Protein AF-A0A945SN79-F1 (afdb_monomer_lite)

Structure (mmCIF, N/CA/C/O backbone):
data_AF-A0A945SN79-F1
#
_entry.id   AF-A0A945SN79-F1
#
loop_
_atom_site.group_PDB
_atom_site.id
_atom_site.type_symbol
_atom_site.label_atom_id
_atom_site.label_alt_id
_atom_site.label_comp_id
_atom_site.label_asym_id
_atom_site.label_entity_id
_atom_site.label_seq_id
_atom_site.pdbx_PDB_ins_code
_atom_site.Cartn_x
_atom_site.Cartn_y
_atom_site.Cartn_z
_atom_site.occupancy
_atom_site.B_iso_or_equiv
_atom_site.auth_seq_id
_atom_site.auth_comp_id
_atom_site.auth_asym_id
_atom_site.auth_atom_id
_atom_site.pdbx_PDB_model_num
ATOM 1 N N . MET A 1 1 ? 4.228 -5.326 22.381 1.00 33.09 1 MET A N 1
ATOM 2 C CA . MET A 1 1 ? 5.558 -4.839 21.963 1.00 33.09 1 MET A CA 1
ATOM 3 C C . MET A 1 1 ? 5.417 -4.343 20.536 1.00 33.09 1 MET A C 1
ATOM 5 O O . MET A 1 1 ? 5.085 -5.150 19.683 1.00 33.09 1 MET A O 1
ATOM 9 N N . GLY A 1 2 ? 5.511 -3.034 20.296 1.00 46.69 2 GLY A N 1
ATOM 10 C CA . GLY A 1 2 ? 5.428 -2.488 18.938 1.00 46.69 2 GLY A CA 1
ATOM 11 C C . GLY A 1 2 ? 6.796 -2.569 18.275 1.00 46.69 2 GLY A C 1
ATOM 12 O O . GLY A 1 2 ? 7.772 -2.123 18.877 1.00 46.69 2 GLY A O 1
ATOM 13 N N . GLU A 1 3 ? 6.877 -3.155 17.082 1.00 56.56 3 GLU A N 1
ATOM 14 C CA . GLU A 1 3 ? 8.100 -3.134 16.279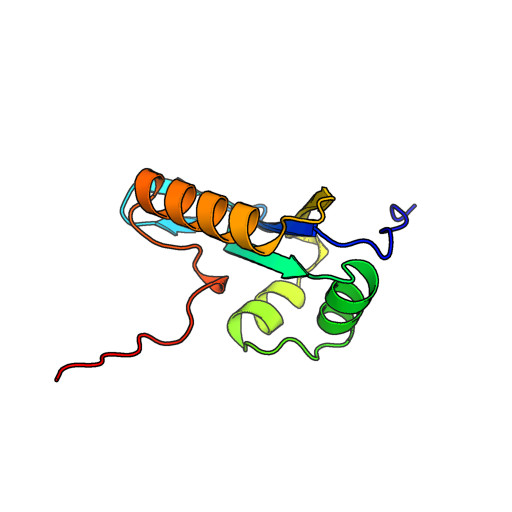 1.00 56.56 3 GLU A CA 1
ATOM 15 C C . GLU A 1 3 ? 8.566 -1.684 16.094 1.00 56.56 3 GLU A C 1
ATOM 17 O O . GLU A 1 3 ? 7.787 -0.791 15.742 1.00 56.56 3 GLU A O 1
ATOM 22 N N . ILE A 1 4 ? 9.840 -1.429 16.395 1.00 61.22 4 ILE A N 1
ATOM 23 C CA . ILE A 1 4 ? 10.436 -0.105 16.240 1.00 61.22 4 ILE A CA 1
ATOM 24 C C . ILE A 1 4 ? 10.581 0.138 14.742 1.00 61.22 4 ILE A C 1
ATOM 26 O O . ILE A 1 4 ? 11.471 -0.408 14.099 1.00 61.22 4 ILE A O 1
ATOM 30 N N . LEU A 1 5 ? 9.694 0.957 14.180 1.00 71.25 5 LEU A N 1
ATOM 31 C CA . LEU A 1 5 ? 9.792 1.326 12.778 1.00 71.25 5 LEU A CA 1
ATOM 32 C C . LEU A 1 5 ? 11.009 2.229 12.555 1.00 71.25 5 LEU A C 1
ATOM 34 O O . LEU A 1 5 ? 11.113 3.315 13.143 1.00 71.25 5 LEU A O 1
ATOM 38 N N . GLU A 1 6 ? 11.911 1.793 1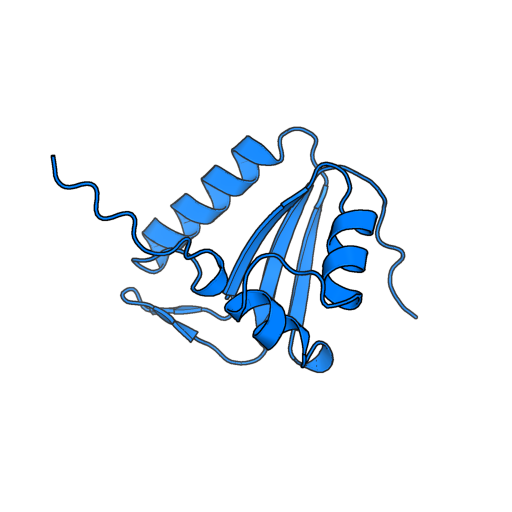1.683 1.00 79.12 6 GLU A N 1
ATOM 39 C CA . GLU A 1 6 ? 13.122 2.535 11.371 1.00 79.12 6 GLU A CA 1
ATOM 40 C C . GLU A 1 6 ? 12.786 3.824 10.608 1.00 79.1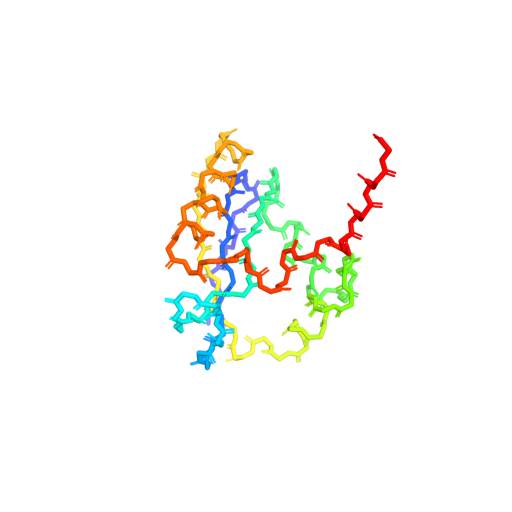2 6 GLU A C 1
ATOM 42 O O . GLU A 1 6 ? 11.840 3.908 9.813 1.00 79.12 6 GLU A O 1
ATOM 47 N N . SER A 1 7 ? 13.556 4.883 10.858 1.00 84.50 7 SER A N 1
ATOM 48 C CA . SER A 1 7 ? 13.413 6.141 10.124 1.00 84.50 7 SER A CA 1
ATOM 49 C C . SER A 1 7 ? 14.210 6.108 8.818 1.00 84.50 7 SER A C 1
ATOM 51 O O . SER A 1 7 ? 15.028 6.996 8.579 1.00 84.50 7 SER A O 1
ATOM 53 N N . SER A 1 8 ? 13.905 5.129 7.975 1.00 89.31 8 SER A N 1
ATOM 54 C CA . SER A 1 8 ? 14.604 4.864 6.716 1.00 89.31 8 SER A CA 1
ATOM 55 C C . SER A 1 8 ? 13.666 5.048 5.517 1.00 89.31 8 SER A C 1
ATOM 57 O O . SER A 1 8 ? 12.437 5.113 5.699 1.00 89.31 8 SER A O 1
ATOM 59 N N . PRO A 1 9 ? 14.214 5.244 4.307 1.00 92.31 9 PRO A N 1
ATOM 60 C CA . PRO A 1 9 ? 13.422 5.282 3.092 1.00 92.31 9 PRO A CA 1
ATOM 61 C C . PRO A 1 9 ? 12.860 3.894 2.773 1.00 92.31 9 PRO A C 1
ATOM 63 O O . PRO A 1 9 ? 13.441 2.862 3.112 1.00 92.31 9 PRO A O 1
ATOM 66 N N . GLY A 1 10 ? 11.684 3.868 2.157 1.00 94.06 10 GLY A N 1
ATOM 67 C CA . GLY A 1 10 ? 11.076 2.621 1.728 1.00 94.06 10 GLY A CA 1
ATOM 68 C C . GLY A 1 10 ? 9.654 2.770 1.220 1.00 94.06 10 GLY A C 1
ATOM 69 O O . GLY A 1 10 ? 9.063 3.858 1.210 1.00 94.06 10 GLY A O 1
ATOM 70 N N . VAL A 1 11 ? 9.114 1.632 0.805 1.00 94.56 11 VAL A N 1
ATOM 71 C CA . VAL A 1 11 ? 7.739 1.463 0.339 1.00 94.56 11 VAL A CA 1
ATOM 72 C C . VAL A 1 11 ? 6.975 0.663 1.377 1.00 94.56 11 VAL A C 1
ATOM 74 O O . VAL A 1 11 ? 7.531 -0.203 2.049 1.00 94.56 11 VAL A O 1
ATOM 77 N N . TYR A 1 12 ? 5.699 0.971 1.534 1.00 93.19 12 TYR A N 1
ATOM 78 C CA . TYR A 1 12 ? 4.808 0.244 2.414 1.00 93.19 12 TYR A CA 1
ATOM 79 C C . TYR A 1 12 ? 3.482 -0.031 1.724 1.00 93.19 12 TYR A C 1
ATOM 81 O O . TYR A 1 12 ? 2.978 0.778 0.944 1.00 93.19 12 TYR A O 1
ATOM 89 N N . GLU A 1 13 ? 2.900 -1.168 2.070 1.00 93.12 13 GLU A N 1
ATOM 90 C CA . GLU A 1 13 ? 1.521 -1.504 1.755 1.00 93.12 13 GLU A CA 1
ATOM 91 C C . GLU A 1 13 ? 0.696 -1.544 3.039 1.00 93.12 13 GLU A C 1
ATOM 93 O O . GLU A 1 13 ? 1.178 -1.925 4.109 1.00 93.12 13 GLU A O 1
ATOM 98 N N . ILE A 1 14 ? -0.562 -1.138 2.924 1.00 91.69 14 ILE A N 1
ATOM 99 C CA . ILE A 1 14 ? -1.567 -1.243 3.972 1.00 91.69 14 ILE A CA 1
ATOM 100 C C . ILE A 1 14 ? -2.645 -2.179 3.455 1.00 91.69 14 ILE A C 1
ATOM 102 O O . ILE A 1 14 ? -3.252 -1.932 2.410 1.00 91.69 14 ILE A O 1
ATOM 106 N N . SER A 1 15 ? -2.897 -3.226 4.225 1.00 91.75 15 SER A N 1
ATOM 107 C CA . SER A 1 15 ? -3.960 -4.193 3.996 1.00 91.75 15 SER A CA 1
ATOM 108 C C . SER A 1 15 ? -4.996 -4.122 5.107 1.00 91.75 15 SER A C 1
ATOM 110 O O . SER A 1 15 ? -4.656 -3.848 6.256 1.00 91.75 15 SER A O 1
ATOM 112 N N . GLN A 1 16 ? -6.256 -4.392 4.784 1.00 89.12 16 GLN A N 1
ATOM 113 C CA . GLN A 1 16 ? -7.313 -4.606 5.771 1.00 89.12 16 GLN A CA 1
ATOM 114 C C . GLN A 1 16 ? -7.514 -6.100 6.023 1.00 89.12 16 GLN A C 1
ATOM 116 O O . GLN A 1 16 ? -7.249 -6.927 5.156 1.00 89.12 16 GLN A O 1
ATOM 121 N N . GLN A 1 17 ? -8.046 -6.463 7.190 1.00 86.69 17 GLN A N 1
ATOM 122 C CA . GLN A 1 17 ? -8.423 -7.856 7.473 1.00 86.69 17 GLN A CA 1
ATOM 123 C C . GLN A 1 17 ? -9.513 -8.394 6.531 1.00 86.69 17 GLN A C 1
ATOM 125 O O . GLN A 1 17 ? -9.580 -9.594 6.281 1.00 86.69 17 GLN A O 1
ATOM 130 N N . ARG A 1 18 ? -10.381 -7.516 6.016 1.00 86.62 18 ARG A N 1
ATOM 131 C CA . ARG A 1 18 ? -11.435 -7.877 5.061 1.00 86.62 18 ARG A CA 1
ATOM 132 C C . ARG A 1 18 ? -10.959 -7.640 3.633 1.00 86.62 18 ARG A C 1
ATOM 134 O O . ARG A 1 18 ? -10.270 -6.660 3.361 1.00 86.62 18 ARG A O 1
ATOM 141 N N . GLN A 1 19 ? -11.367 -8.520 2.724 1.00 87.50 19 GLN A N 1
ATOM 142 C CA . GLN A 1 19 ? -11.116 -8.336 1.300 1.00 87.50 19 GLN A CA 1
ATOM 143 C C . GLN A 1 19 ? -11.974 -7.201 0.731 1.00 87.50 19 GLN A C 1
ATOM 145 O O . GLN A 1 19 ? -13.147 -7.049 1.074 1.00 87.50 19 GLN A O 1
ATOM 150 N N . VAL A 1 20 ? -11.376 -6.431 -0.170 1.00 87.88 20 VAL A N 1
ATOM 151 C CA . VAL A 1 20 ? -12.018 -5.404 -0.985 1.00 87.88 20 VAL A CA 1
ATOM 152 C C . VAL A 1 20 ? -12.210 -5.956 -2.393 1.00 87.88 20 VAL A C 1
ATOM 154 O O . VAL A 1 20 ? -11.342 -6.649 -2.923 1.00 87.88 20 VAL A O 1
ATOM 157 N N . CYS A 1 21 ? -13.364 -5.661 -2.986 1.00 90.31 21 CYS A N 1
ATOM 158 C CA . CYS A 1 21 ? -13.665 -6.022 -4.364 1.00 90.31 21 CYS A CA 1
ATOM 159 C C . CYS A 1 21 ? -13.043 -4.998 -5.323 1.00 90.31 21 CYS A C 1
ATOM 161 O O . CYS A 1 21 ? -13.310 -3.798 -5.218 1.00 90.31 21 CYS A O 1
ATOM 163 N N . TYR A 1 22 ? -12.235 -5.492 -6.254 1.00 89.44 22 TYR A N 1
ATOM 164 C CA . TYR A 1 22 ? -11.668 -4.772 -7.387 1.00 89.44 22 TYR A CA 1
ATOM 165 C C . TYR A 1 22 ? -12.184 -5.401 -8.695 1.00 89.44 22 TYR A C 1
ATOM 167 O O . TYR A 1 22 ? -12.629 -6.551 -8.679 1.00 89.44 22 TYR A O 1
ATOM 175 N N . PRO A 1 23 ? -12.129 -4.698 -9.843 1.00 91.06 23 PRO A N 1
ATOM 176 C CA . PRO A 1 23 ? -12.662 -5.217 -11.108 1.00 91.06 23 PRO A CA 1
ATOM 177 C C . PRO A 1 23 ? -12.116 -6.594 -11.518 1.00 91.06 23 PRO A C 1
ATOM 179 O O . PRO A 1 23 ? -12.848 -7.403 -12.075 1.00 91.06 23 PRO A O 1
ATOM 182 N N . GLY A 1 24 ? -10.841 -6.862 -11.227 1.00 87.69 24 GLY A N 1
ATOM 183 C CA . GLY A 1 24 ? -10.153 -8.117 -11.537 1.00 87.69 24 GLY A CA 1
ATOM 184 C C . GLY A 1 24 ? -10.172 -9.163 -10.418 1.00 87.69 24 GLY A C 1
ATOM 185 O O . GLY A 1 24 ? -9.593 -10.230 -10.592 1.00 87.69 24 GLY A O 1
ATOM 186 N N . GLY A 1 25 ? -10.802 -8.890 -9.268 1.00 91.00 25 GLY A N 1
ATOM 187 C CA . GLY A 1 25 ? -10.903 -9.851 -8.167 1.00 91.00 25 GLY A CA 1
ATOM 188 C C . GLY A 1 25 ? -10.877 -9.219 -6.778 1.00 91.00 25 GLY A C 1
ATOM 189 O O . GLY A 1 25 ? -11.085 -8.022 -6.602 1.00 91.00 25 GLY A O 1
ATOM 190 N N . TYR A 1 26 ? -10.612 -10.037 -5.765 1.00 91.69 26 TYR A N 1
ATOM 191 C CA . TYR A 1 26 ? -10.597 -9.603 -4.370 1.00 91.69 26 TYR A CA 1
ATOM 192 C C . TYR A 1 26 ? -9.170 -9.413 -3.860 1.00 91.69 26 TYR A C 1
ATOM 194 O O . TYR A 1 26 ? -8.311 -10.269 -4.068 1.00 91.69 26 TYR A O 1
ATOM 202 N N . SER A 1 27 ? -8.924 -8.317 -3.142 1.00 92.62 27 SER A N 1
ATOM 203 C CA . SER A 1 27 ? -7.646 -8.072 -2.469 1.00 92.62 27 SER A CA 1
ATOM 204 C C . SER A 1 27 ? -7.844 -7.370 -1.134 1.00 92.62 27 SER A C 1
ATOM 206 O O . SER A 1 27 ? -8.714 -6.516 -0.991 1.00 92.62 27 SER A O 1
ATOM 208 N N . SER A 1 28 ? -7.036 -7.723 -0.139 1.00 93.00 28 SER A N 1
ATOM 209 C CA . SER A 1 28 ? -6.997 -7.033 1.153 1.00 93.00 28 SER A CA 1
ATOM 210 C C . SER A 1 28 ? -6.189 -5.736 1.109 1.00 93.00 28 SER A C 1
ATOM 212 O O . SER A 1 28 ? -6.343 -4.905 2.003 1.00 93.00 28 SER A O 1
ATOM 214 N N . VAL A 1 29 ? -5.337 -5.537 0.097 1.00 92.56 29 VAL A N 1
ATOM 215 C CA . VAL A 1 29 ? -4.508 -4.331 -0.023 1.00 92.56 29 VAL A CA 1
ATOM 216 C C . VAL A 1 29 ? -5.399 -3.145 -0.367 1.00 92.56 29 VAL A C 1
ATOM 218 O O . VAL A 1 29 ? -6.188 -3.189 -1.312 1.00 92.56 29 VAL A O 1
ATOM 221 N N . VAL A 1 30 ? -5.263 -2.066 0.397 1.00 91.00 30 VAL A N 1
ATOM 222 C CA . VAL A 1 30 ? -6.054 -0.839 0.231 1.00 91.00 30 VAL A CA 1
ATOM 223 C C . VAL A 1 30 ? -5.207 0.385 -0.053 1.00 91.00 30 VAL A C 1
ATOM 225 O O . VAL A 1 30 ? -5.728 1.350 -0.608 1.00 91.00 30 VAL A O 1
ATOM 228 N N . TYR A 1 31 ? -3.920 0.364 0.288 1.00 91.50 31 TYR A N 1
ATOM 229 C CA . TYR A 1 31 ? -3.016 1.467 -0.004 1.00 91.50 31 TYR A CA 1
ATOM 230 C C . TYR A 1 31 ? -1.590 0.976 -0.220 1.00 91.50 31 TYR A C 1
ATOM 232 O O . TYR A 1 31 ? -1.127 0.086 0.485 1.00 91.50 31 TYR A O 1
ATOM 240 N N . ILE A 1 32 ? -0.885 1.599 -1.153 1.00 92.69 32 ILE A N 1
ATOM 241 C CA . ILE A 1 32 ? 0.549 1.443 -1.380 1.00 92.69 32 ILE A CA 1
ATOM 242 C C . ILE A 1 32 ? 1.136 2.849 -1.386 1.00 92.69 32 ILE A C 1
ATOM 244 O O . ILE A 1 32 ? 0.623 3.733 -2.069 1.00 92.69 32 ILE A O 1
ATOM 248 N N . GLY A 1 33 ? 2.191 3.079 -0.621 1.00 91.50 33 GLY A N 1
ATOM 249 C CA . GLY A 1 33 ? 2.840 4.379 -0.589 1.00 91.50 33 GLY A CA 1
ATOM 250 C C . GLY A 1 33 ? 4.326 4.269 -0.332 1.00 91.50 33 GLY A C 1
ATOM 251 O O . GLY A 1 33 ? 4.812 3.273 0.193 1.00 91.50 33 GLY A O 1
ATOM 252 N N . GLN A 1 34 ? 5.051 5.334 -0.645 1.00 93.12 34 GLN A N 1
ATOM 253 C CA . GLN A 1 34 ? 6.458 5.470 -0.272 1.00 93.12 34 GLN A CA 1
ATOM 254 C C . GLN A 1 34 ? 6.706 6.601 0.721 1.00 93.12 34 GLN A C 1
ATOM 256 O O . GLN A 1 34 ? 5.883 7.503 0.920 1.00 93.12 34 GLN A O 1
ATOM 261 N N . SER A 1 35 ? 7.861 6.542 1.377 1.00 92.44 35 SER A N 1
ATOM 262 C CA . SER A 1 35 ? 8.392 7.651 2.158 1.00 92.44 35 SER A CA 1
ATOM 263 C C . SER A 1 35 ? 9.912 7.595 2.206 1.00 92.44 35 SER A C 1
ATOM 265 O O . SER A 1 35 ? 10.490 6.524 2.322 1.00 92.44 35 SER A O 1
ATOM 267 N N . ARG A 1 36 ? 10.562 8.765 2.246 1.00 91.75 36 ARG A N 1
ATOM 268 C CA . ARG A 1 36 ? 11.990 8.885 2.604 1.00 91.75 36 ARG A CA 1
ATOM 269 C C . ARG A 1 36 ? 12.255 8.690 4.101 1.00 91.75 36 ARG A C 1
ATOM 271 O O . ARG A 1 36 ? 13.393 8.528 4.515 1.00 91.75 36 ARG A O 1
ATOM 278 N N . LYS A 1 37 ? 11.211 8.823 4.924 1.00 90.25 37 LYS A N 1
ATOM 279 C CA . LYS A 1 37 ? 11.260 8.707 6.388 1.00 90.25 37 LYS A CA 1
ATOM 280 C C . LYS A 1 37 ? 9.995 7.999 6.850 1.00 90.25 37 LYS A C 1
ATOM 282 O O . LYS A 1 37 ? 8.989 8.656 7.144 1.00 90.25 37 LYS A O 1
ATOM 287 N N . LEU A 1 38 ? 10.016 6.669 6.854 1.00 87.56 38 LEU A N 1
ATOM 288 C CA . LEU A 1 38 ? 8.839 5.855 7.169 1.00 87.56 38 LEU A CA 1
ATOM 289 C C . LEU A 1 38 ? 8.287 6.184 8.560 1.00 87.56 38 LEU A C 1
ATOM 291 O O . LEU A 1 38 ? 7.130 6.585 8.662 1.00 87.56 38 LEU A O 1
ATOM 295 N N . ARG A 1 39 ? 9.125 6.193 9.605 1.00 87.69 39 ARG A N 1
ATOM 296 C CA . ARG A 1 39 ? 8.714 6.578 10.972 1.00 87.69 39 ARG A CA 1
ATOM 297 C C . ARG A 1 39 ? 7.892 7.871 11.033 1.00 87.69 39 ARG A C 1
ATOM 299 O O . ARG A 1 39 ? 6.803 7.885 11.605 1.00 87.69 39 ARG A O 1
ATOM 306 N N . LYS A 1 40 ? 8.371 8.950 10.405 1.00 85.94 40 LYS A N 1
ATOM 307 C CA . LYS A 1 40 ? 7.669 10.247 10.398 1.00 85.94 40 LYS A CA 1
ATOM 308 C C . LYS A 1 40 ? 6.342 10.179 9.632 1.00 85.94 40 LYS A C 1
ATOM 310 O O . LYS A 1 40 ? 5.364 10.819 10.020 1.00 85.94 40 LYS A O 1
ATOM 315 N N . ARG A 1 41 ? 6.292 9.395 8.551 1.00 86.81 41 ARG A N 1
ATOM 316 C CA . ARG A 1 41 ? 5.071 9.179 7.765 1.00 86.81 41 ARG A CA 1
ATOM 317 C C . ARG A 1 41 ? 3.997 8.469 8.587 1.00 86.81 41 ARG A C 1
ATOM 319 O O . ARG A 1 41 ? 2.884 8.978 8.660 1.00 86.81 41 ARG A O 1
ATOM 326 N N . PHE A 1 42 ? 4.338 7.383 9.278 1.00 84.75 42 PHE A N 1
ATOM 327 C CA . PHE A 1 42 ? 3.381 6.679 10.138 1.00 84.75 42 PHE A CA 1
ATOM 328 C C . PHE A 1 42 ? 2.939 7.517 11.340 1.00 84.75 42 PHE A C 1
ATOM 330 O O . PHE A 1 42 ? 1.754 7.541 11.654 1.00 84.75 42 PHE A O 1
ATOM 337 N N . GLN A 1 43 ? 3.832 8.308 11.942 1.00 83.69 43 GLN A N 1
ATOM 338 C CA . GLN A 1 43 ? 3.438 9.292 12.962 1.00 83.69 43 GLN A CA 1
ATOM 339 C C . GLN A 1 43 ? 2.431 10.326 12.427 1.00 83.69 43 GLN A C 1
ATOM 341 O O . GLN A 1 43 ? 1.524 10.748 13.143 1.00 83.69 43 GLN A O 1
ATOM 346 N N . THR A 1 44 ? 2.552 10.723 11.158 1.00 81.88 44 THR A N 1
ATOM 347 C CA . THR A 1 44 ? 1.592 11.637 10.510 1.00 81.88 44 THR A CA 1
ATOM 348 C C . THR A 1 44 ? 0.214 10.985 10.371 1.00 81.88 44 THR A C 1
ATOM 350 O O . THR A 1 44 ? -0.802 11.640 10.592 1.00 81.88 44 THR A O 1
ATOM 353 N N . TYR A 1 45 ? 0.172 9.686 10.068 1.00 78.31 45 TYR A N 1
ATOM 354 C CA . TYR A 1 45 ? -1.076 8.925 10.020 1.00 78.31 45 TYR A CA 1
ATOM 355 C C . TYR A 1 45 ? -1.718 8.766 11.397 1.00 78.31 45 TYR A C 1
ATOM 357 O O . TYR A 1 45 ? -2.897 9.073 11.550 1.00 78.31 45 TYR A O 1
ATOM 365 N N . LEU A 1 46 ? -0.934 8.394 12.411 1.00 74.06 46 LEU A N 1
ATOM 366 C CA . LEU A 1 46 ? -1.419 8.240 13.786 1.00 74.06 46 LEU A CA 1
ATOM 367 C C . LEU A 1 46 ? -1.882 9.562 14.413 1.00 74.06 46 LEU A C 1
ATOM 369 O O . LEU A 1 46 ? -2.778 9.566 15.246 1.00 74.06 46 LEU A O 1
ATOM 373 N N . SER A 1 47 ? -1.305 10.693 14.001 1.00 73.06 47 SER A N 1
ATOM 374 C CA . SER A 1 47 ? -1.722 12.023 14.469 1.00 73.06 47 SER A CA 1
ATOM 375 C C . SER A 1 47 ? -2.952 12.583 13.742 1.00 73.06 47 SER A C 1
ATOM 377 O O . SER A 1 47 ? -3.298 13.744 13.948 1.00 73.06 47 SER A O 1
ATOM 379 N N . GLY A 1 48 ? -3.606 11.794 12.878 1.00 65.44 48 GLY A N 1
ATOM 380 C CA . GLY A 1 48 ? -4.818 12.202 12.158 1.00 65.44 48 GLY A CA 1
ATOM 381 C C . GLY A 1 48 ? -4.577 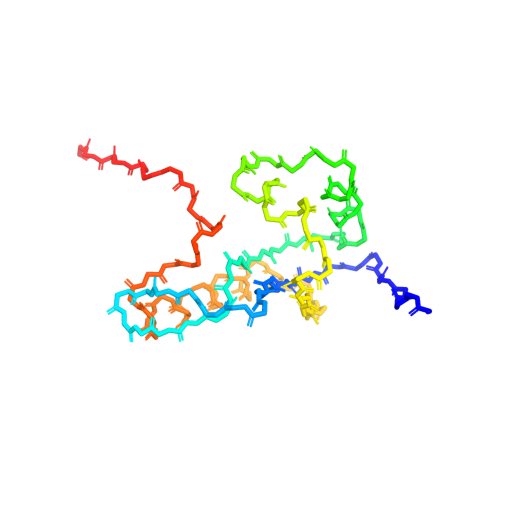13.219 11.038 1.00 65.44 48 GLY A C 1
ATOM 382 O O . GLY A 1 48 ? -5.526 13.759 10.479 1.00 65.44 48 GLY A O 1
ATOM 383 N N . LYS A 1 49 ? -3.316 13.479 10.674 1.00 63.06 49 LYS A N 1
ATOM 384 C CA . LYS A 1 49 ? -2.926 14.464 9.649 1.00 63.06 49 LYS A CA 1
ATOM 385 C C . LYS A 1 49 ? -2.736 13.834 8.266 1.00 63.06 49 LYS A C 1
ATOM 387 O O . LYS A 1 49 ? -1.962 14.339 7.453 1.00 63.06 49 LYS A O 1
ATOM 392 N N . ALA A 1 50 ? -3.382 12.699 7.994 1.00 63.09 50 ALA A N 1
ATOM 393 C CA . ALA A 1 50 ? -3.272 12.058 6.690 1.00 63.09 50 ALA A CA 1
ATOM 394 C C . ALA A 1 50 ? -3.893 12.955 5.603 1.00 63.09 50 ALA A C 1
ATOM 396 O O . ALA A 1 50 ? -4.958 13.535 5.787 1.00 63.09 50 ALA A O 1
ATOM 397 N N . HIS A 1 51 ? -3.226 13.062 4.452 1.00 61.81 51 HIS A N 1
ATOM 398 C CA . HIS A 1 51 ? -3.617 13.992 3.384 1.00 61.81 51 HIS A CA 1
ATOM 399 C C . HIS A 1 51 ? -4.911 13.628 2.636 1.00 61.81 51 HIS A C 1
ATOM 401 O O . HIS A 1 51 ? -5.409 14.452 1.876 1.00 61.81 51 HIS A O 1
ATOM 407 N N . SER A 1 52 ? -5.449 12.419 2.802 1.00 66.94 52 SER A N 1
ATOM 408 C CA . SER A 1 52 ? -6.670 11.990 2.111 1.00 66.94 52 SER A CA 1
ATOM 409 C C . SER A 1 52 ? -7.703 11.497 3.112 1.00 66.94 52 SER A C 1
ATOM 411 O O . SER A 1 52 ? -7.388 10.595 3.887 1.00 66.94 52 SER A O 1
ATOM 413 N N . GLU A 1 53 ? -8.935 12.006 3.026 1.00 66.38 53 GLU A N 1
ATOM 414 C CA . GLU A 1 53 ? -10.071 11.601 3.871 1.00 66.38 53 GLU A CA 1
ATOM 415 C C . GLU A 1 53 ? -10.240 10.080 3.934 1.00 66.38 53 GLU A C 1
ATOM 417 O O . GLU A 1 53 ? -10.424 9.523 5.009 1.00 66.38 53 GLU A O 1
ATOM 422 N N . ARG A 1 54 ? -10.086 9.381 2.801 1.00 67.88 54 ARG A N 1
ATOM 423 C CA . ARG A 1 54 ? -10.221 7.920 2.742 1.00 67.88 54 ARG A CA 1
ATOM 424 C C . ARG A 1 54 ? -9.147 7.197 3.553 1.00 67.88 54 ARG A C 1
ATOM 426 O O . ARG A 1 54 ? -9.467 6.293 4.313 1.00 67.88 54 ARG A O 1
ATOM 433 N N . LEU A 1 55 ? -7.887 7.617 3.439 1.00 71.44 55 LEU A N 1
ATOM 434 C CA . LEU A 1 55 ? -6.804 7.068 4.258 1.00 71.44 55 LEU A CA 1
ATOM 435 C C . LEU A 1 55 ? -6.959 7.455 5.733 1.00 71.44 55 LEU A C 1
ATOM 437 O O . LEU A 1 55 ? -6.689 6.627 6.592 1.00 71.44 55 LEU A O 1
ATOM 441 N N . SER A 1 56 ? -7.437 8.666 6.035 1.00 71.44 56 SER A N 1
ATOM 442 C CA . SER A 1 56 ? -7.756 9.069 7.409 1.00 71.44 56 SER A CA 1
ATOM 443 C C . SER A 1 56 ? -8.825 8.163 8.021 1.00 71.44 56 SER A C 1
ATOM 445 O O . SER A 1 56 ? -8.635 7.686 9.133 1.00 71.44 56 SER A O 1
ATOM 447 N N . LEU A 1 57 ? -9.902 7.866 7.284 1.00 71.25 57 LEU A N 1
ATOM 448 C CA . LEU A 1 57 ? -10.958 6.940 7.711 1.00 71.25 57 LEU A CA 1
ATOM 449 C C . LEU A 1 57 ? -10.419 5.521 7.922 1.00 71.25 57 LEU A C 1
ATOM 451 O O . LEU A 1 57 ? -10.738 4.889 8.924 1.00 71.25 57 LEU A O 1
ATOM 455 N N . LEU A 1 58 ? -9.558 5.034 7.021 1.00 71.56 58 LEU A N 1
ATOM 456 C CA . LEU A 1 58 ? -8.891 3.738 7.185 1.00 71.56 58 LEU A CA 1
ATOM 457 C C . LEU A 1 58 ? -8.064 3.697 8.481 1.00 71.56 58 LEU A C 1
ATOM 459 O O . LEU A 1 58 ? -8.129 2.724 9.228 1.00 71.56 58 LEU A O 1
ATOM 463 N N . MET A 1 59 ? -7.337 4.775 8.778 1.00 75.75 59 MET A N 1
ATOM 464 C CA . MET A 1 59 ? -6.464 4.887 9.951 1.00 75.75 59 MET A CA 1
ATOM 465 C C . MET A 1 59 ? -7.210 5.044 11.283 1.00 75.75 59 MET A C 1
ATOM 467 O O . MET A 1 59 ? -6.582 4.909 12.329 1.00 75.75 59 MET A O 1
ATOM 471 N N . GLN A 1 60 ? -8.527 5.288 11.280 1.00 73.12 60 GLN A N 1
ATOM 472 C CA . GLN A 1 60 ? -9.338 5.334 12.508 1.00 73.12 60 GLN A CA 1
ATOM 473 C C . GLN A 1 60 ? -9.558 3.951 13.140 1.00 73.12 60 GLN A C 1
ATOM 475 O O . GLN A 1 60 ? -9.963 3.871 14.297 1.00 73.12 60 GLN A O 1
ATOM 480 N N . GLN A 1 61 ? -9.289 2.864 12.409 1.00 73.50 61 GLN A N 1
ATOM 481 C CA . GLN A 1 61 ? -9.438 1.487 12.898 1.00 73.50 61 GLN A CA 1
ATOM 482 C C . GLN A 1 61 ? -8.119 0.707 12.752 1.00 73.50 61 GLN A C 1
ATOM 484 O O . GLN A 1 61 ? -8.065 -0.289 12.025 1.00 73.50 61 GLN A O 1
ATOM 489 N N . PRO A 1 62 ? -7.030 1.145 13.416 1.00 69.81 62 PRO A N 1
ATOM 490 C CA . PRO A 1 62 ? -5.691 0.591 13.210 1.00 69.81 62 PRO A CA 1
ATOM 491 C C . PRO A 1 62 ? -5.593 -0.908 13.529 1.00 69.81 62 PRO A C 1
ATOM 493 O O . PRO A 1 62 ? -4.815 -1.612 12.897 1.00 69.81 62 PRO A O 1
ATOM 496 N N . GLN A 1 63 ? -6.418 -1.423 14.444 1.00 76.38 63 GLN A N 1
ATOM 497 C CA . GLN A 1 63 ? -6.481 -2.844 14.805 1.00 76.38 63 GLN A CA 1
ATOM 498 C C . GLN A 1 63 ? -6.951 -3.765 13.665 1.00 76.38 63 GLN A C 1
ATOM 500 O O . GLN A 1 63 ? -6.766 -4.977 13.744 1.00 76.38 63 GLN A O 1
ATOM 505 N N . LEU A 1 64 ? -7.555 -3.207 12.610 1.00 80.94 64 LEU A N 1
ATOM 506 C CA . LEU A 1 64 ? -7.992 -3.953 11.426 1.00 80.94 64 LEU A CA 1
ATOM 507 C C . LEU A 1 64 ? -7.020 -3.824 10.251 1.00 80.94 64 LEU A C 1
ATOM 509 O O . LEU A 1 64 ? -7.291 -4.366 9.176 1.00 80.94 64 LEU A O 1
ATOM 513 N N . LEU A 1 65 ? -5.920 -3.091 10.438 1.00 84.81 65 LEU A N 1
ATOM 514 C CA . LEU A 1 65 ? -4.926 -2.839 9.410 1.00 84.81 65 LEU A CA 1
ATOM 515 C C . LEU A 1 65 ? -3.667 -3.663 9.657 1.00 84.81 65 LEU A C 1
ATOM 517 O O . LEU A 1 65 ? -3.197 -3.820 10.779 1.00 84.81 65 LEU A O 1
ATOM 521 N N . THR A 1 66 ? -3.087 -4.158 8.574 1.00 89.88 66 THR A N 1
ATOM 522 C CA . THR A 1 66 ? -1.742 -4.727 8.547 1.00 89.88 66 THR A CA 1
ATOM 523 C C . THR A 1 66 ? -0.886 -3.868 7.641 1.00 89.88 66 THR A C 1
ATOM 525 O O . THR A 1 66 ? -1.288 -3.546 6.524 1.00 89.88 66 THR A O 1
ATOM 528 N N . VAL A 1 67 ? 0.294 -3.499 8.124 1.00 89.25 67 VAL A N 1
ATOM 529 C CA . VAL A 1 67 ? 1.272 -2.735 7.358 1.00 89.25 67 VAL A CA 1
ATOM 530 C C . VAL A 1 67 ? 2.454 -3.642 7.070 1.00 89.25 67 VAL A C 1
ATOM 532 O O . VAL A 1 67 ? 2.994 -4.250 7.991 1.00 89.25 67 VAL A O 1
ATOM 535 N N . ARG A 1 68 ? 2.875 -3.710 5.809 1.00 91.81 68 ARG A N 1
ATOM 536 C CA . ARG A 1 68 ? 4.156 -4.315 5.434 1.00 91.81 68 ARG A CA 1
ATOM 537 C C . ARG A 1 68 ? 5.055 -3.259 4.834 1.00 91.81 68 ARG A C 1
ATOM 539 O O . ARG A 1 68 ? 4.582 -2.365 4.137 1.00 91.81 68 ARG A O 1
ATOM 546 N N . VAL A 1 69 ? 6.343 -3.359 5.131 1.00 92.19 69 VAL A N 1
ATOM 547 C CA . VAL A 1 69 ? 7.339 -2.350 4.784 1.00 92.19 69 VAL A CA 1
ATOM 548 C C . VAL A 1 69 ? 8.527 -3.027 4.120 1.00 92.19 69 VAL A C 1
ATOM 550 O O . VAL A 1 69 ? 9.040 -4.019 4.630 1.00 92.19 69 VAL A O 1
ATOM 553 N N . ALA A 1 70 ? 8.968 -2.461 3.002 1.00 93.00 70 ALA A N 1
ATOM 554 C CA . ALA A 1 70 ? 10.216 -2.791 2.336 1.00 93.00 70 ALA A CA 1
ATOM 555 C C . ALA A 1 70 ? 11.121 -1.553 2.361 1.00 93.00 70 ALA A C 1
ATOM 557 O O . ALA A 1 70 ? 10.807 -0.530 1.745 1.00 93.00 70 ALA A O 1
ATOM 558 N N . TYR A 1 71 ? 12.230 -1.633 3.095 1.00 93.00 71 TYR A N 1
ATOM 559 C CA . TYR A 1 71 ? 13.225 -0.563 3.158 1.00 93.00 71 TYR A CA 1
ATOM 560 C C . TYR A 1 71 ? 14.047 -0.532 1.867 1.00 93.00 71 TYR A C 1
ATOM 562 O O . TYR A 1 71 ? 14.535 -1.565 1.413 1.00 93.00 71 TYR A O 1
ATOM 570 N N . THR A 1 72 ? 14.160 0.642 1.251 1.00 92.56 72 THR A N 1
ATOM 571 C CA . THR A 1 72 ? 14.885 0.840 -0.011 1.00 92.56 72 THR A CA 1
ATOM 572 C C . THR A 1 72 ? 15.083 2.330 -0.290 1.00 92.56 72 THR A C 1
ATOM 574 O O . THR A 1 72 ? 14.197 3.132 0.003 1.00 92.56 72 THR A O 1
ATOM 577 N N . ASP A 1 73 ? 16.211 2.688 -0.906 1.00 92.44 73 ASP A N 1
ATOM 578 C CA . ASP A 1 73 ? 16.480 4.033 -1.436 1.00 92.44 73 ASP A CA 1
ATOM 579 C C . ASP A 1 73 ? 15.839 4.282 -2.820 1.00 92.44 73 ASP A C 1
ATOM 581 O O . ASP A 1 73 ? 15.767 5.418 -3.296 1.00 92.44 73 ASP A O 1
ATOM 585 N N . GLU A 1 74 ? 15.324 3.231 -3.470 1.00 93.19 74 GLU A N 1
ATOM 586 C CA . GLU A 1 74 ? 14.614 3.291 -4.756 1.00 93.19 74 GLU A CA 1
ATOM 587 C C . GLU A 1 74 ? 13.088 3.337 -4.570 1.00 93.19 74 GLU A C 1
ATOM 589 O O . GLU A 1 74 ? 12.311 2.884 -5.417 1.00 93.19 74 GLU A O 1
ATOM 594 N N . GLN A 1 75 ? 12.619 3.903 -3.455 1.00 91.50 75 GLN A N 1
ATOM 595 C CA . GLN A 1 75 ? 11.224 3.792 -3.029 1.00 91.50 75 GLN A CA 1
ATOM 596 C C . GLN A 1 75 ? 10.204 4.315 -4.055 1.00 91.50 75 GLN A C 1
ATOM 598 O O . GLN A 1 75 ? 9.098 3.794 -4.141 1.00 91.50 75 GLN A O 1
ATOM 603 N N . ALA A 1 76 ? 10.566 5.309 -4.872 1.00 89.25 76 ALA A N 1
ATOM 604 C CA . ALA A 1 76 ? 9.683 5.822 -5.923 1.00 89.25 76 ALA A CA 1
ATOM 605 C C . ALA A 1 76 ? 9.501 4.819 -7.077 1.00 89.25 76 ALA A C 1
ATOM 607 O O . ALA A 1 76 ? 8.390 4.632 -7.573 1.00 89.25 76 ALA A O 1
ATOM 608 N N . ALA A 1 77 ? 10.583 4.156 -7.495 1.00 92.38 77 ALA A N 1
ATOM 609 C CA . ALA A 1 77 ? 10.527 3.153 -8.552 1.00 92.38 77 ALA A CA 1
ATOM 610 C C . ALA A 1 77 ? 9.792 1.897 -8.069 1.00 92.38 77 ALA A C 1
ATOM 612 O O . ALA A 1 77 ? 8.958 1.356 -8.796 1.00 92.38 77 ALA A O 1
ATOM 613 N N . LEU A 1 78 ? 10.057 1.464 -6.832 1.00 93.19 78 LEU A N 1
ATOM 614 C CA . LEU A 1 78 ? 9.399 0.298 -6.251 1.00 93.19 78 LEU A CA 1
ATOM 615 C C . LEU A 1 78 ? 7.899 0.538 -6.006 1.00 93.19 78 LEU A C 1
ATOM 617 O O . LEU A 1 78 ? 7.098 -0.322 -6.359 1.00 93.19 78 LEU A O 1
ATOM 621 N N . GLU A 1 79 ? 7.497 1.709 -5.496 1.00 94.19 79 GLU A N 1
ATOM 622 C CA . GLU A 1 79 ? 6.079 2.083 -5.351 1.00 94.19 79 GLU A CA 1
ATOM 623 C C . GLU A 1 79 ? 5.353 2.008 -6.694 1.00 94.19 79 GLU A C 1
ATOM 625 O O . GLU A 1 79 ? 4.308 1.368 -6.797 1.00 94.19 79 GLU A O 1
ATOM 630 N N . SER A 1 80 ? 5.931 2.622 -7.731 1.00 93.19 80 SER A N 1
ATOM 631 C CA . SER A 1 80 ? 5.360 2.609 -9.077 1.00 93.19 80 SER A CA 1
ATOM 632 C C . SER A 1 80 ? 5.170 1.178 -9.591 1.00 93.19 80 SER A C 1
ATOM 634 O O . SER A 1 80 ? 4.076 0.810 -10.019 1.00 93.19 80 SER A O 1
ATOM 636 N N . ARG A 1 81 ? 6.194 0.322 -9.456 1.00 95.44 81 ARG A N 1
ATOM 637 C CA . ARG A 1 81 ? 6.104 -1.097 -9.841 1.00 95.44 81 ARG A CA 1
ATOM 638 C C . ARG A 1 81 ? 5.030 -1.845 -9.056 1.00 95.44 81 ARG A C 1
ATOM 640 O O . ARG A 1 81 ? 4.284 -2.611 -9.660 1.00 95.44 81 ARG A O 1
ATOM 647 N N . MET A 1 82 ? 4.928 -1.630 -7.745 1.00 94.75 82 MET A N 1
ATOM 648 C CA . MET A 1 82 ? 3.914 -2.279 -6.908 1.00 94.75 82 MET A CA 1
ATOM 649 C C . MET A 1 82 ? 2.496 -1.854 -7.306 1.00 94.75 82 MET A C 1
ATOM 651 O O . MET A 1 82 ? 1.628 -2.712 -7.444 1.00 94.75 82 MET A O 1
ATOM 655 N N . ILE A 1 83 ? 2.265 -0.559 -7.552 1.00 93.44 83 ILE A N 1
ATOM 656 C CA . ILE A 1 83 ? 0.961 -0.046 -8.000 1.00 93.44 83 ILE A CA 1
ATOM 657 C C . ILE A 1 83 ? 0.601 -0.609 -9.376 1.00 93.44 83 ILE A C 1
ATOM 659 O O . ILE A 1 83 ? -0.510 -1.101 -9.543 1.00 93.44 83 ILE A O 1
ATOM 663 N N . HIS A 1 84 ? 1.526 -0.587 -10.339 1.00 94.25 84 HIS A N 1
ATOM 664 C CA . HIS A 1 84 ? 1.275 -1.128 -11.677 1.00 94.25 84 HIS A CA 1
ATOM 665 C C . HIS A 1 84 ? 1.039 -2.640 -11.663 1.00 94.25 84 HIS A C 1
ATOM 667 O O . HIS A 1 84 ? 0.151 -3.127 -12.355 1.00 94.25 84 HIS A O 1
ATOM 673 N N . THR A 1 85 ? 1.790 -3.386 -10.849 1.00 95.50 85 THR A N 1
ATOM 674 C CA . THR A 1 85 ? 1.580 -4.833 -10.684 1.00 95.50 85 THR A CA 1
ATOM 675 C C . THR A 1 85 ? 0.201 -5.108 -10.090 1.00 95.50 85 THR A C 1
ATOM 677 O O . THR A 1 85 ? -0.525 -5.969 -10.583 1.00 95.50 85 THR A O 1
ATOM 680 N N . PHE A 1 86 ? -0.188 -4.340 -9.069 1.00 94.38 86 PHE A N 1
ATOM 681 C CA . PHE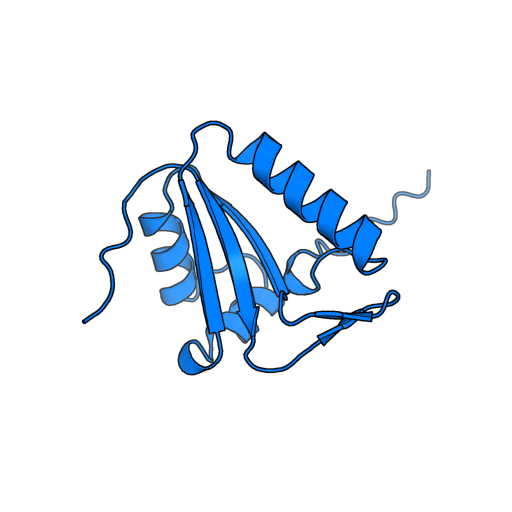 A 1 86 ? -1.507 -4.438 -8.456 1.00 94.38 86 PHE A CA 1
ATOM 682 C C . PHE A 1 86 ? -2.623 -4.119 -9.457 1.00 94.38 86 PHE A C 1
ATOM 684 O O . PHE A 1 86 ? -3.579 -4.877 -9.576 1.00 94.38 86 PHE A O 1
ATOM 691 N N . GLU A 1 87 ? -2.493 -3.026 -10.206 1.00 93.62 87 GLU A N 1
ATOM 692 C CA . GLU A 1 87 ? -3.460 -2.618 -11.225 1.00 93.62 87 GLU A CA 1
ATOM 693 C C . GLU A 1 87 ? -3.596 -3.660 -12.336 1.00 93.62 87 GLU A C 1
ATOM 695 O O . GLU A 1 87 ? -4.712 -4.005 -12.712 1.00 93.62 87 GLU A O 1
ATOM 700 N N . HIS A 1 88 ? -2.483 -4.218 -12.811 1.00 94.62 88 HIS A N 1
ATOM 701 C CA . HIS A 1 88 ? -2.497 -5.287 -13.805 1.00 94.62 88 HIS A CA 1
ATOM 702 C C . HIS A 1 88 ? -3.202 -6.549 -13.283 1.00 94.62 88 HIS A C 1
ATOM 704 O O . HIS A 1 88 ? -3.928 -7.207 -14.022 1.00 94.62 88 HIS A O 1
ATOM 710 N N . GLN A 1 89 ? -3.007 -6.892 -12.007 1.00 95.00 89 GLN A N 1
ATOM 711 C CA . GLN A 1 89 ? -3.592 -8.089 -11.402 1.00 95.00 89 GLN A CA 1
ATOM 712 C C . GLN A 1 89 ? -5.075 -7.922 -11.039 1.00 95.00 89 GLN A C 1
ATOM 714 O O . GLN A 1 89 ? -5.858 -8.851 -11.217 1.00 95.00 89 GLN A O 1
ATOM 719 N N . PHE A 1 90 ? -5.466 -6.760 -10.513 1.00 92.94 90 PHE A N 1
ATOM 720 C CA . PHE A 1 90 ? -6.795 -6.522 -9.940 1.00 92.94 90 PHE A CA 1
ATOM 721 C C . PHE A 1 90 ? -7.649 -5.543 -10.757 1.00 92.94 90 PHE A C 1
ATOM 723 O O . PHE A 1 90 ? -8.768 -5.219 -10.361 1.00 92.94 90 PHE A O 1
ATOM 730 N N . GLY A 1 91 ? -7.157 -5.068 -11.901 1.00 90.88 91 GLY A N 1
ATOM 731 C CA . GLY A 1 91 ? -7.878 -4.200 -12.837 1.00 90.88 91 GLY A CA 1
ATOM 732 C C . GLY A 1 91 ? -8.083 -2.756 -12.367 1.00 90.88 91 GLY A C 1
ATOM 733 O O . GLY A 1 91 ? -8.792 -2.000 -13.027 1.00 90.88 91 GLY A O 1
ATOM 734 N N . ALA A 1 92 ? -7.521 -2.369 -11.219 1.00 91.56 92 ALA A N 1
ATOM 735 C CA . ALA A 1 92 ? -7.549 -1.007 -10.692 1.00 91.56 92 ALA A CA 1
ATOM 736 C C . ALA A 1 92 ? -6.454 -0.808 -9.636 1.00 91.56 92 ALA A C 1
ATOM 738 O O . ALA A 1 92 ? -6.020 -1.762 -8.994 1.00 91.56 92 ALA A O 1
ATOM 739 N N . ILE A 1 93 ? -6.051 0.442 -9.400 1.00 91.88 93 ILE A N 1
ATOM 740 C CA . ILE A 1 93 ? -5.156 0.794 -8.287 1.00 91.88 93 ILE A CA 1
ATOM 741 C C . ILE A 1 93 ? -5.836 0.579 -6.917 1.00 91.88 93 ILE A C 1
ATOM 743 O O . ILE A 1 93 ? -7.071 0.628 -6.836 1.00 91.88 93 ILE A O 1
ATOM 747 N N . PRO A 1 94 ? -5.068 0.419 -5.817 1.00 90.44 94 PRO A N 1
ATOM 748 C CA . PRO A 1 94 ? -5.642 0.282 -4.481 1.00 90.44 94 PRO A CA 1
ATOM 749 C C . PRO A 1 94 ? -6.604 1.429 -4.150 1.00 90.44 94 PRO A C 1
ATOM 751 O O . PRO A 1 94 ? -6.348 2.592 -4.469 1.00 90.44 94 PRO A O 1
ATOM 754 N N . CYS A 1 95 ? -7.726 1.130 -3.498 1.00 87.06 95 CYS A N 1
ATOM 755 C CA . CYS A 1 95 ? -8.809 2.107 -3.340 1.00 87.06 95 CYS A CA 1
ATOM 756 C C . CYS A 1 95 ? -8.416 3.369 -2.543 1.00 87.06 95 CYS A C 1
ATOM 758 O O . CYS A 1 95 ? -8.985 4.439 -2.761 1.00 87.06 95 CYS A O 1
ATOM 760 N N . GLY A 1 96 ? -7.431 3.273 -1.649 1.00 83.44 96 GLY A N 1
ATOM 761 C CA . GLY A 1 96 ? -6.842 4.398 -0.923 1.00 83.44 96 GLY A CA 1
ATOM 762 C C . GLY A 1 96 ? -5.812 5.195 -1.732 1.00 83.44 96 GLY A C 1
ATOM 763 O O . GLY A 1 96 ? -5.500 6.321 -1.352 1.00 83.44 96 GLY A O 1
ATOM 764 N N . ASN A 1 97 ? -5.290 4.648 -2.836 1.00 84.25 97 ASN A N 1
ATOM 765 C CA . ASN A 1 97 ? -4.349 5.324 -3.741 1.00 84.25 97 ASN A CA 1
ATOM 766 C C . ASN A 1 97 ? -5.037 6.271 -4.720 1.00 84.25 97 ASN A C 1
ATOM 768 O O . ASN A 1 97 ? -4.352 7.024 -5.415 1.00 84.25 97 ASN A O 1
ATOM 772 N N . GLN A 1 98 ? -6.371 6.252 -4.781 1.00 68.25 98 GLN A N 1
ATOM 773 C CA . GLN A 1 98 ? -7.142 7.157 -5.620 1.00 68.25 98 GLN A CA 1
ATOM 774 C C . GLN A 1 98 ? -6.848 8.614 -5.228 1.00 68.25 98 GLN A C 1
ATOM 776 O O . GLN A 1 98 ? -7.463 9.186 -4.328 1.00 68.25 98 GLN A O 1
ATOM 781 N N . LYS A 1 99 ? -5.945 9.269 -5.965 1.00 54.12 99 LYS A N 1
ATOM 782 C CA . LYS A 1 99 ? -6.136 10.691 -6.260 1.00 54.12 99 LYS A CA 1
ATOM 783 C C . LYS A 1 99 ? -7.481 10.757 -6.986 1.00 54.12 99 LYS A C 1
ATOM 785 O O . LYS A 1 99 ? -7.719 9.909 -7.846 1.00 54.12 99 LYS A O 1
ATOM 790 N N . ARG A 1 100 ? -8.373 11.693 -6.628 1.00 33.19 100 ARG A N 1
ATOM 791 C CA . ARG A 1 100 ? -9.604 11.959 -7.407 1.00 33.19 100 ARG A CA 1
ATOM 792 C C . ARG A 1 100 ? -9.281 11.817 -8.901 1.00 33.19 100 ARG A C 1
ATOM 794 O O . ARG A 1 100 ? -8.209 12.295 -9.283 1.00 33.19 100 ARG A O 1
ATOM 801 N N . PRO A 1 101 ? -10.141 11.197 -9.728 1.00 31.28 101 PRO A N 1
ATOM 802 C CA . PRO A 1 101 ? -9.854 11.086 -11.147 1.00 31.28 101 PRO A CA 1
ATOM 803 C C . PRO A 1 101 ? -9.637 12.502 -11.680 1.00 31.28 101 PRO A C 1
ATOM 805 O O . PRO A 1 101 ? -10.565 13.309 -11.729 1.00 31.28 101 PRO A O 1
ATOM 808 N N . LEU A 1 102 ? -8.396 12.834 -12.038 1.00 34.84 102 LEU A N 1
ATOM 809 C CA . LEU A 1 102 ? -8.152 13.950 -12.931 1.00 34.84 102 LEU A CA 1
ATOM 810 C C . LEU A 1 102 ? -8.614 13.45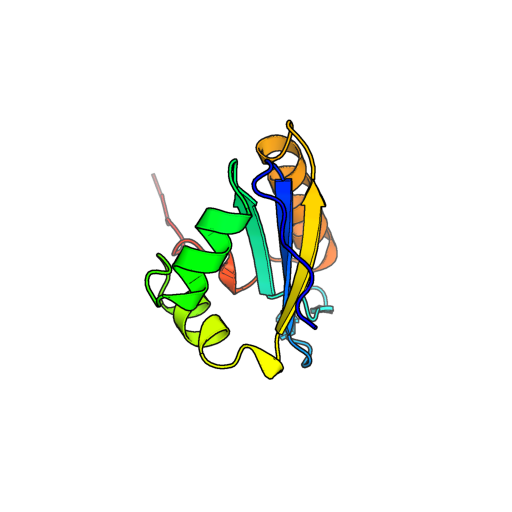4 -14.293 1.00 34.84 102 LEU A C 1
ATOM 812 O O . LEU A 1 102 ? -7.842 12.903 -15.071 1.00 34.84 102 LEU A O 1
ATOM 816 N N . ILE A 1 103 ? -9.906 13.640 -14.557 1.00 39.00 103 ILE A N 1
ATOM 817 C CA . ILE A 1 103 ? -10.396 13.770 -15.919 1.00 39.00 103 ILE A CA 1
ATOM 818 C C . ILE A 1 103 ? -9.677 15.001 -16.473 1.00 39.00 103 ILE A C 1
ATOM 820 O O . ILE A 1 103 ? -10.116 16.132 -16.286 1.00 39.00 103 ILE A O 1
ATOM 824 N N . ARG A 1 104 ? -8.535 14.793 -17.123 1.00 26.67 104 ARG A N 1
ATOM 825 C CA . ARG A 1 104 ? -8.063 15.714 -18.149 1.00 26.67 104 ARG A CA 1
ATOM 826 C C . ARG A 1 104 ? -8.475 15.120 -19.484 1.00 26.67 104 ARG A C 1
ATOM 828 O O . ARG A 1 104 ? -7.721 14.408 -20.129 1.00 26.67 104 ARG A O 1
ATOM 835 N N . ARG A 1 105 ? -9.724 15.406 -19.853 1.00 34.06 105 ARG A N 1
ATOM 836 C CA . ARG A 1 105 ? -10.036 15.678 -21.254 1.00 34.06 105 ARG A CA 1
ATOM 837 C C . ARG A 1 105 ? -9.357 17.001 -21.578 1.00 34.06 105 ARG A C 1
ATOM 839 O O . ARG A 1 105 ? -9.690 17.963 -20.899 1.00 34.06 105 ARG A O 1
ATOM 846 N N . TYR A 1 106 ? -8.397 16.994 -22.494 1.00 37.22 106 TYR A N 1
ATOM 847 C CA . TYR A 1 106 ? -8.217 17.931 -23.610 1.00 37.22 106 TYR A CA 1
ATOM 848 C C . TYR A 1 106 ? -7.142 17.343 -24.516 1.00 37.22 106 TYR A C 1
ATOM 850 O O . TYR A 1 106 ? -6.054 17.031 -23.982 1.00 37.22 106 TYR A O 1
#

Secondary structure (DSSP, 8-state):
------S--EEEEEEEEEEEEETTEEEEEEEEEEESSHHHHHHHHHTT--SSHHHHHHHT-GGGEEEEEEE-TTHHHHHHHHHHHHHHHHSS--GGG---------

Foldseek 3Di:
DDDDDFQAWWKKWKFFLDWDAFQQGTDRTQDIDTDRGVVVVVVCQQVLNDPDPVSSVVSVCCVRMDMDIDGDPCHVVVSVVVQVVCCVRRVHGRNNPDPDPPPPDD

Radius of gyration: 14.07 Å; chains: 1; bounding box: 30×28×46 Å

Sequence (106 aa):
MGEILESSPGVYEISQQRQVCYPGGYSSVVYIGQSRKLRKRFQTYLSGKAHSERLSLLMQQPQLLTVRVAYTDEQAALESRMIHTFEHQFGAIPCGNQKRPLIRRY

pLDDT: mean 80.8, std 17.18, range [26.67, 95.5]